Protein AF-A0A7V6X160-F1 (afdb_monomer_lite)

pLDDT: mean 87.07, std 15.04, range [53.88, 98.5]

Radius of gyration: 14.5 Å; chains: 1; bounding box: 30×11×42 Å

Secondary structure (DSSP, 8-state):
----EEEETTTHHHHHHTT-SEEE--TTTS---THHHHS--

Foldseek 3D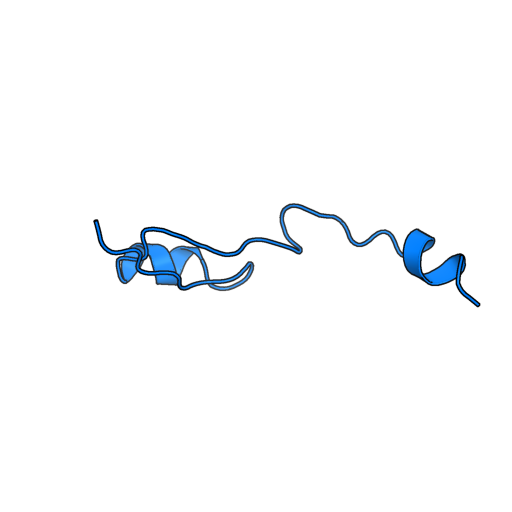i:
DDADEDEEQPCVVVVVVVPGPHYHYDCVVDPPDCVVVVPPD

Structure (mmCIF, N/CA/C/O backbone):
data_AF-A0A7V6X160-F1
#
_entry.id   AF-A0A7V6X160-F1
#
loop_
_atom_site.group_PDB
_atom_site.id
_ato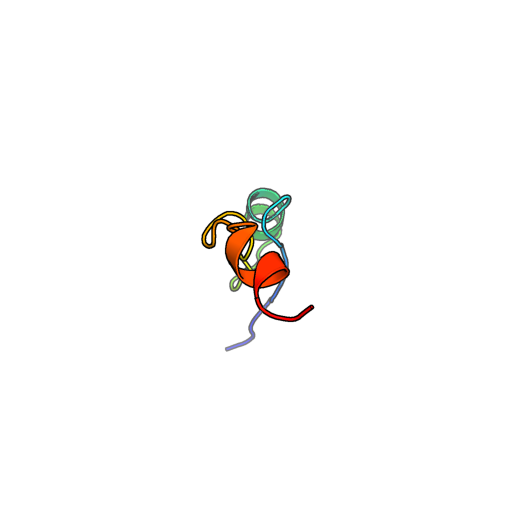m_site.type_symbol
_atom_site.label_atom_id
_atom_site.label_alt_id
_atom_site.label_comp_id
_atom_site.label_asym_id
_atom_site.label_entity_id
_atom_site.label_seq_id
_atom_site.pdbx_PDB_ins_code
_atom_site.Cartn_x
_atom_site.Cartn_y
_atom_site.Cartn_z
_atom_site.occupancy
_atom_site.B_iso_or_equiv
_atom_site.auth_seq_id
_atom_site.auth_comp_id
_atom_site.auth_asym_id
_atom_site.auth_atom_id
_atom_site.pdbx_PDB_model_num
ATOM 1 N N . MET A 1 1 ? -20.871 -2.859 4.703 1.00 69.88 1 MET A N 1
ATOM 2 C CA . MET A 1 1 ? -19.430 -3.044 4.963 1.00 69.88 1 MET A CA 1
ATOM 3 C C . MET A 1 1 ? -18.758 -1.894 4.253 1.00 69.88 1 MET A C 1
ATOM 5 O O . MET A 1 1 ? -18.850 -1.843 3.033 1.00 69.88 1 MET A O 1
ATOM 9 N N . ASP A 1 2 ? -18.217 -0.941 5.005 1.00 90.00 2 ASP A N 1
ATOM 10 C CA . ASP A 1 2 ? -17.653 0.279 4.428 1.00 90.00 2 ASP A CA 1
ATOM 11 C C . ASP A 1 2 ? -16.171 0.062 4.132 1.00 90.00 2 ASP A C 1
ATOM 13 O O . ASP A 1 2 ? -15.433 -0.464 4.969 1.00 90.00 2 ASP A O 1
ATOM 17 N N . PHE A 1 3 ? -15.739 0.425 2.925 1.00 95.44 3 PHE A N 1
ATOM 18 C CA . PHE A 1 3 ? -14.335 0.359 2.540 1.00 95.44 3 PHE A CA 1
ATOM 19 C C . PHE A 1 3 ? -13.664 1.711 2.768 1.00 95.44 3 PHE A C 1
ATOM 21 O O . PHE A 1 3 ? -14.043 2.713 2.164 1.00 95.44 3 PHE A O 1
ATOM 28 N N . LEU A 1 4 ? -12.626 1.719 3.597 1.00 97.00 4 LEU A N 1
ATOM 29 C CA . LEU A 1 4 ? -11.706 2.830 3.763 1.00 97.00 4 LEU A CA 1
ATOM 30 C C . LEU A 1 4 ? -10.505 2.603 2.839 1.00 97.00 4 LEU A C 1
ATOM 32 O O . LEU A 1 4 ? -9.540 1.923 3.194 1.00 97.00 4 LEU A O 1
ATOM 36 N N . SER A 1 5 ? -10.609 3.142 1.620 1.00 97.50 5 SER A N 1
ATOM 37 C CA . SER A 1 5 ? -9.575 3.015 0.591 1.00 97.50 5 SER A CA 1
ATOM 38 C C . SER A 1 5 ? -8.557 4.152 0.677 1.00 97.50 5 SER A C 1
ATOM 40 O O . SER A 1 5 ? -8.766 5.237 0.129 1.00 97.50 5 SER A O 1
ATOM 42 N N . MET A 1 6 ? -7.416 3.903 1.314 1.00 97.94 6 MET A N 1
ATOM 43 C CA . MET A 1 6 ? -6.323 4.870 1.482 1.00 97.94 6 MET A CA 1
ATOM 44 C C . MET A 1 6 ? -4.964 4.179 1.331 1.00 97.94 6 MET A C 1
ATOM 46 O O . MET A 1 6 ? -4.885 2.958 1.348 1.00 97.94 6 MET A O 1
ATOM 50 N N . GLY A 1 7 ? -3.897 4.953 1.142 1.00 98.06 7 GLY A N 1
ATOM 51 C CA . GLY A 1 7 ? -2.555 4.407 0.937 1.00 98.06 7 GLY A CA 1
ATOM 52 C C . GLY A 1 7 ? -2.275 3.939 -0.495 1.00 98.06 7 GLY A C 1
ATOM 53 O O . GLY A 1 7 ? -3.098 3.336 -1.191 1.00 98.06 7 GLY A O 1
ATOM 54 N N . MET A 1 8 ? -1.067 4.248 -0.933 1.00 98.06 8 MET A N 1
ATOM 55 C CA . MET A 1 8 ? -0.413 3.851 -2.167 1.00 98.06 8 MET A CA 1
ATOM 56 C C . MET A 1 8 ? 0.926 3.170 -1.846 1.00 98.06 8 MET A C 1
ATOM 58 O O . MET A 1 8 ? 1.294 2.976 -0.695 1.00 98.06 8 MET A O 1
ATOM 62 N N . THR A 1 9 ? 1.697 2.802 -2.872 1.00 96.81 9 THR A N 1
ATOM 63 C CA . THR A 1 9 ? 2.975 2.084 -2.714 1.00 96.81 9 THR A CA 1
ATOM 64 C C . THR A 1 9 ? 3.935 2.656 -1.656 1.00 96.81 9 THR A C 1
ATOM 66 O O . THR A 1 9 ? 4.671 1.878 -1.065 1.00 96.81 9 THR A O 1
ATOM 69 N N . ASN A 1 10 ? 3.955 3.970 -1.419 1.00 97.31 10 ASN A N 1
ATOM 70 C CA . ASN A 1 10 ? 4.943 4.592 -0.530 1.00 97.31 10 ASN A CA 1
ATOM 71 C C . ASN A 1 10 ? 4.434 4.855 0.901 1.00 97.31 10 ASN A C 1
ATOM 73 O O . ASN A 1 10 ? 5.225 5.276 1.735 1.00 97.31 10 ASN A O 1
ATOM 77 N N . ASP A 1 11 ? 3.143 4.674 1.173 1.00 97.94 11 ASP A N 1
ATOM 78 C CA . ASP A 1 11 ? 2.489 5.081 2.428 1.00 97.94 11 ASP A CA 1
ATOM 79 C C . ASP A 1 11 ? 1.410 4.079 2.884 1.00 97.94 11 ASP A C 1
ATOM 81 O O . ASP A 1 11 ? 0.582 4.386 3.741 1.00 97.94 11 ASP A O 1
ATOM 85 N N . PHE A 1 12 ? 1.407 2.861 2.329 1.00 97.94 12 PHE A N 1
ATOM 86 C CA . PHE A 1 12 ? 0.412 1.845 2.673 1.00 97.94 12 PHE A CA 1
ATOM 87 C C . PHE A 1 12 ? 0.512 1.369 4.128 1.00 97.94 12 PHE A C 1
ATOM 89 O O . PHE A 1 12 ? -0.512 1.016 4.699 1.00 97.94 12 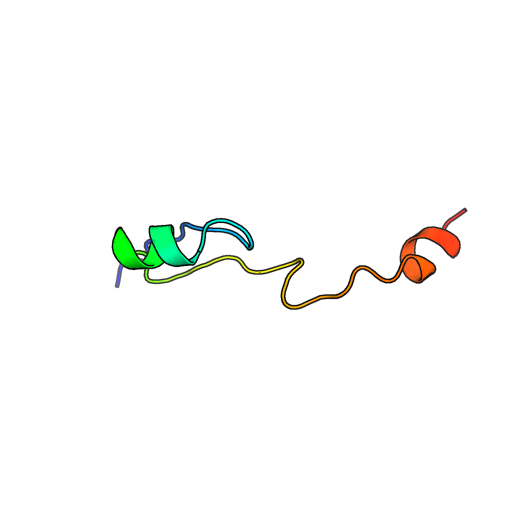PHE A O 1
ATOM 96 N N . GLU A 1 13 ? 1.705 1.372 4.729 1.00 98.31 13 GLU A N 1
ATOM 97 C CA . GLU A 1 13 ? 1.899 0.972 6.132 1.00 98.31 13 GLU A CA 1
ATOM 98 C C . GLU A 1 13 ? 1.187 1.946 7.076 1.00 98.31 13 GLU A C 1
ATOM 100 O O . GLU A 1 13 ? 0.330 1.528 7.849 1.00 98.31 13 GLU A O 1
ATOM 105 N N . VAL A 1 14 ? 1.425 3.252 6.906 1.00 98.38 14 VAL A N 1
ATOM 106 C CA . VAL A 1 14 ? 0.716 4.307 7.649 1.00 98.38 14 VAL A CA 1
ATOM 107 C C . VAL A 1 14 ? -0.789 4.230 7.395 1.00 98.38 14 VAL A C 1
ATOM 109 O O . VAL A 1 14 ? -1.582 4.346 8.320 1.00 98.38 14 VAL A O 1
ATOM 112 N N . ALA A 1 15 ? -1.222 3.976 6.155 1.00 98.25 15 ALA A N 1
ATOM 113 C CA . ALA A 1 15 ? -2.647 3.836 5.864 1.00 98.25 15 ALA A CA 1
ATOM 114 C C . ALA A 1 15 ? -3.301 2.679 6.640 1.00 98.25 15 ALA A C 1
ATOM 116 O O . ALA A 1 15 ? -4.443 2.818 7.073 1.00 98.25 15 ALA A O 1
ATOM 117 N N . VAL A 1 16 ? -2.597 1.558 6.830 1.00 97.81 16 VAL A N 1
ATOM 118 C CA . VAL A 1 16 ? -3.073 0.435 7.653 1.00 97.81 16 VAL A CA 1
ATOM 119 C C . VAL A 1 16 ? -3.121 0.823 9.133 1.00 97.81 16 VAL A C 1
ATOM 121 O O . VAL A 1 16 ? -4.114 0.520 9.793 1.00 97.81 16 VAL A O 1
ATOM 124 N N . GLU A 1 17 ? -2.106 1.527 9.640 1.00 98.50 17 GLU A N 1
ATOM 125 C CA . GLU A 1 17 ? -2.081 2.049 11.017 1.00 98.50 17 GLU A CA 1
ATOM 126 C C . GLU A 1 17 ? -3.249 3.016 11.293 1.00 98.50 17 GLU A C 1
ATOM 128 O O . GLU A 1 17 ? -3.851 2.969 12.365 1.00 98.50 17 GLU A O 1
ATOM 133 N N . GLU A 1 18 ? -3.644 3.808 10.294 1.00 98.00 18 GLU A N 1
ATOM 134 C CA . GLU A 1 18 ? -4.782 4.742 10.331 1.00 98.00 18 GLU A CA 1
ATOM 135 C C . GLU A 1 18 ? -6.143 4.079 10.003 1.00 98.00 18 GLU A C 1
ATOM 137 O O . GLU A 1 18 ? -7.171 4.751 9.888 1.00 98.00 18 GLU A O 1
ATOM 142 N N . GLY A 1 19 ? -6.182 2.749 9.849 1.00 97.69 19 GLY A N 1
ATOM 143 C CA . GLY A 1 19 ? -7.420 1.969 9.748 1.00 97.69 19 GLY A CA 1
ATOM 144 C C . GLY A 1 19 ? -7.909 1.639 8.334 1.00 97.69 19 GLY A C 1
ATOM 145 O O . GLY A 1 19 ? -9.050 1.194 8.176 1.00 97.69 19 GLY A O 1
ATOM 146 N N . ALA A 1 20 ? -7.093 1.819 7.291 1.00 98.12 20 ALA A N 1
ATOM 147 C CA . ALA A 1 20 ? -7.465 1.418 5.936 1.00 98.12 20 ALA A CA 1
ATOM 148 C C . ALA A 1 20 ? -7.725 -0.095 5.844 1.00 98.12 20 ALA A C 1
ATOM 150 O O . ALA A 1 20 ? -6.917 -0.918 6.271 1.00 98.12 20 ALA A O 1
ATOM 151 N N . ASN A 1 21 ? -8.837 -0.466 5.207 1.00 97.69 21 ASN A N 1
ATOM 152 C CA . ASN A 1 21 ? -9.176 -1.863 4.902 1.00 97.69 21 ASN A CA 1
ATOM 153 C C . ASN A 1 21 ? -9.050 -2.188 3.402 1.00 97.69 21 ASN A C 1
ATOM 155 O O . ASN A 1 21 ? -9.388 -3.289 2.965 1.00 97.69 21 ASN A O 1
ATOM 159 N N . MET A 1 22 ? -8.551 -1.232 2.614 1.00 98.00 22 MET A N 1
ATOM 160 C CA . MET A 1 22 ? -8.195 -1.391 1.209 1.00 98.00 22 MET A CA 1
ATOM 161 C C . MET A 1 22 ? -7.056 -0.424 0.848 1.00 98.00 22 MET A C 1
ATOM 163 O O . MET A 1 22 ? -7.190 0.780 1.043 1.00 98.00 22 MET A O 1
ATOM 167 N N . VAL A 1 23 ? -5.966 -0.931 0.262 1.00 98.00 23 VAL A N 1
ATOM 168 C CA . VAL A 1 23 ? -4.804 -0.132 -0.188 1.00 98.00 23 VAL A CA 1
ATOM 169 C C . VAL A 1 23 ? -4.576 -0.279 -1.695 1.00 98.00 23 VAL A C 1
ATOM 171 O O . VAL A 1 23 ? -5.008 -1.260 -2.302 1.00 98.00 23 VAL A O 1
ATOM 174 N N . ARG A 1 24 ? -3.894 0.686 -2.328 1.00 97.62 24 ARG A N 1
ATOM 175 C CA . ARG A 1 24 ? -3.669 0.709 -3.789 1.00 97.62 24 ARG A CA 1
ATOM 176 C C . ARG A 1 24 ? -2.188 0.557 -4.140 1.00 97.62 24 ARG A C 1
ATOM 178 O O . ARG A 1 24 ? -1.453 1.540 -4.210 1.00 97.62 24 ARG A O 1
ATOM 185 N N . ILE A 1 25 ? -1.734 -0.665 -4.414 1.00 96.81 25 ILE A N 1
ATOM 186 C CA . ILE A 1 25 ? -0.315 -0.937 -4.699 1.00 96.81 25 ILE A CA 1
ATOM 187 C C . ILE A 1 25 ? -0.086 -1.157 -6.196 1.00 96.81 25 ILE A C 1
ATOM 189 O O . ILE A 1 25 ? -0.589 -2.109 -6.780 1.00 96.81 25 ILE A O 1
ATOM 193 N N . GLY A 1 26 ? 0.701 -0.268 -6.808 1.00 93.50 26 GLY A N 1
ATOM 194 C CA 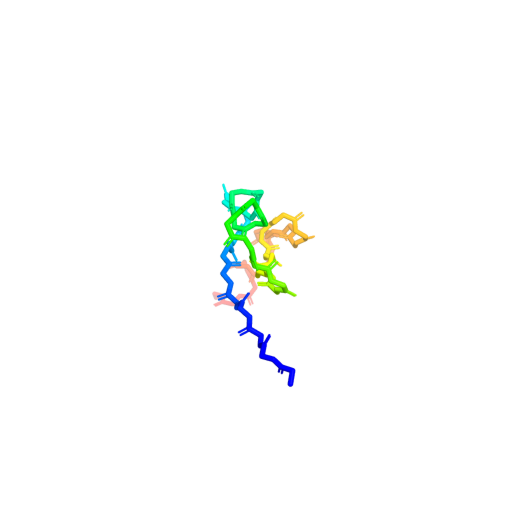. GLY A 1 26 ? 1.096 -0.362 -8.215 1.00 93.50 26 GLY A CA 1
ATOM 195 C C . GLY A 1 26 ? 2.569 -0.725 -8.361 1.00 93.50 26 GLY A C 1
ATOM 196 O O . GLY A 1 26 ? 2.915 -1.885 -8.548 1.00 93.50 26 GLY A O 1
ATOM 197 N N . ARG A 1 27 ? 3.448 0.279 -8.235 1.00 90.81 27 ARG A N 1
ATOM 198 C CA . ARG A 1 27 ? 4.890 0.182 -8.549 1.00 90.81 27 ARG A CA 1
ATOM 199 C C . ARG A 1 27 ? 5.665 -0.863 -7.737 1.00 90.81 27 ARG A C 1
ATOM 201 O O . ARG A 1 27 ? 6.687 -1.337 -8.209 1.00 90.81 27 ARG A O 1
ATOM 208 N N . ALA A 1 28 ? 5.212 -1.201 -6.529 1.00 91.44 28 ALA A N 1
ATOM 209 C CA . ALA A 1 28 ? 5.853 -2.256 -5.735 1.00 91.44 28 ALA A CA 1
ATOM 210 C C . ALA A 1 28 ? 5.483 -3.672 -6.203 1.00 91.44 28 ALA A C 1
ATOM 212 O O . ALA A 1 28 ? 6.233 -4.602 -5.939 1.00 91.44 28 ALA A O 1
ATOM 213 N N . ILE A 1 29 ? 4.354 -3.836 -6.901 1.00 93.19 29 ILE A N 1
ATOM 214 C CA . ILE A 1 29 ? 3.934 -5.119 -7.483 1.00 93.19 29 ILE A CA 1
ATOM 215 C C . ILE A 1 29 ? 4.420 -5.218 -8.928 1.00 93.19 29 ILE A C 1
ATOM 217 O O . ILE A 1 29 ? 4.980 -6.230 -9.342 1.00 93.19 29 ILE A O 1
ATOM 221 N N . PHE A 1 30 ? 4.215 -4.156 -9.704 1.00 89.00 30 PHE A N 1
ATOM 222 C CA . PHE A 1 30 ? 4.550 -4.117 -11.117 1.00 89.00 30 PHE A CA 1
ATOM 223 C C . PHE A 1 30 ? 5.857 -3.364 -11.324 1.00 89.00 30 PHE A C 1
ATOM 225 O O . PHE A 1 30 ? 5.926 -2.146 -11.144 1.00 89.00 30 PHE A O 1
ATOM 232 N N . ASN A 1 31 ? 6.883 -4.088 -11.764 1.00 78.06 31 ASN A N 1
ATOM 233 C CA . ASN A 1 31 ? 8.085 -3.468 -12.296 1.00 78.06 31 ASN A CA 1
ATOM 234 C C . ASN A 1 31 ? 7.705 -2.733 -13.590 1.00 78.06 31 ASN A C 1
ATOM 236 O O . ASN A 1 31 ? 7.237 -3.358 -14.542 1.00 78.06 31 ASN A O 1
ATOM 240 N N . THR A 1 32 ? 7.867 -1.409 -13.634 1.00 71.31 32 THR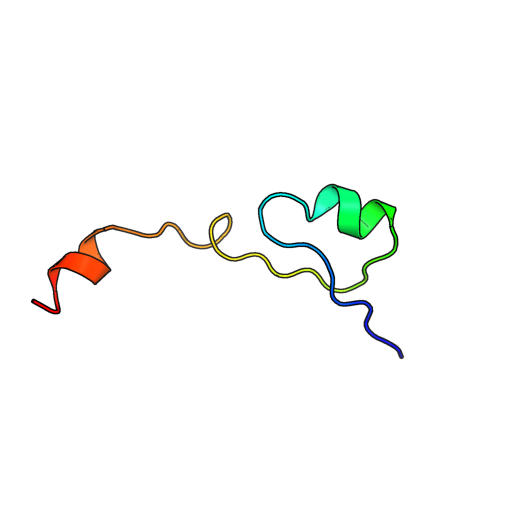 A N 1
ATOM 241 C CA . THR A 1 32 ? 7.700 -0.651 -14.877 1.00 71.31 32 THR A CA 1
ATOM 242 C C . THR A 1 32 ? 8.905 -0.936 -15.763 1.00 71.31 32 THR A C 1
ATOM 244 O O . THR A 1 32 ? 9.861 -0.159 -15.796 1.00 71.31 32 THR A O 1
ATOM 247 N N . THR A 1 33 ? 8.906 -2.068 -16.464 1.00 68.62 33 THR A N 1
ATOM 248 C CA . THR A 1 33 ? 9.909 -2.313 -17.494 1.00 68.62 33 THR A CA 1
ATOM 249 C C . THR A 1 33 ? 9.798 -1.198 -18.529 1.00 68.62 33 THR A C 1
ATOM 251 O O . THR A 1 33 ? 8.747 -0.962 -19.128 1.00 68.62 33 THR A O 1
ATOM 254 N N . GLN A 1 34 ? 10.911 -0.498 -18.751 1.00 61.78 34 GLN A N 1
ATOM 255 C CA . GLN A 1 34 ? 11.029 0.575 -19.745 1.00 61.78 34 GLN A CA 1
ATOM 256 C C . GLN A 1 34 ? 10.687 0.097 -21.168 1.00 61.78 34 GLN A C 1
ATOM 258 O O . GLN A 1 34 ? 10.473 0.915 -22.057 1.00 61.78 34 GLN A O 1
ATOM 263 N N . GLU A 1 35 ? 10.623 -1.217 -21.380 1.00 61.62 35 GLU A N 1
ATOM 264 C CA . GLU A 1 35 ? 10.247 -1.866 -22.633 1.00 61.62 35 GLU A CA 1
ATOM 265 C C . GLU A 1 35 ? 8.857 -1.448 -23.126 1.00 61.62 35 GLU A C 1
ATOM 267 O O . GLU A 1 35 ? 8.715 -1.147 -24.307 1.00 61.62 35 GLU A O 1
ATOM 272 N N . TRP A 1 36 ? 7.860 -1.291 -22.242 1.00 62.81 36 TRP A N 1
ATOM 273 C CA . TRP A 1 36 ? 6.521 -0.850 -22.667 1.00 62.81 36 TRP A CA 1
ATOM 274 C C . TRP A 1 36 ? 6.528 0.578 -23.233 1.00 62.81 36 TRP A C 1
ATOM 276 O O . TRP A 1 36 ? 5.782 0.906 -24.151 1.00 62.81 36 TRP A O 1
ATOM 286 N N . ARG A 1 37 ? 7.429 1.436 -22.732 1.00 62.25 37 ARG A N 1
ATOM 287 C CA . ARG A 1 37 ? 7.595 2.812 -23.228 1.00 62.25 37 ARG A CA 1
ATOM 288 C C . ARG A 1 37 ? 8.340 2.879 -24.564 1.00 62.25 37 ARG A C 1
ATOM 290 O O . ARG A 1 37 ? 8.276 3.913 -25.216 1.00 62.25 37 ARG A O 1
ATOM 297 N N . LYS A 1 38 ? 9.053 1.820 -24.964 1.00 64.62 38 LYS A N 1
ATOM 298 C CA . LYS A 1 38 ? 9.871 1.793 -26.190 1.00 64.62 38 LYS A CA 1
ATOM 299 C C . LYS A 1 38 ? 9.119 1.308 -27.436 1.00 64.62 38 LYS A C 1
ATOM 301 O O . LYS A 1 38 ? 9.642 1.483 -28.526 1.00 64.62 38 LYS A O 1
ATOM 306 N N . GLY A 1 39 ? 7.929 0.719 -27.293 1.00 60.88 39 GLY A N 1
ATOM 307 C CA . GLY A 1 39 ? 7.168 0.128 -28.408 1.00 60.88 39 GLY A CA 1
ATOM 308 C C . GLY A 1 39 ? 6.046 0.988 -29.003 1.00 60.88 39 GLY A C 1
ATOM 309 O O . GLY A 1 39 ? 5.370 0.520 -29.909 1.00 60.88 39 GLY A O 1
ATOM 310 N N . ASN A 1 40 ? 5.830 2.208 -28.501 1.00 59.03 40 ASN A N 1
ATOM 311 C CA . ASN A 1 40 ? 4.745 3.106 -28.934 1.00 59.03 40 ASN A CA 1
ATOM 312 C C . ASN A 1 40 ? 5.271 4.464 -29.448 1.00 59.03 40 ASN A C 1
ATOM 314 O O . ASN A 1 40 ? 4.617 5.490 -29.254 1.00 59.03 40 ASN A O 1
ATOM 318 N N . GLY A 1 41 ? 6.474 4.475 -30.028 1.00 53.88 41 GLY A N 1
ATO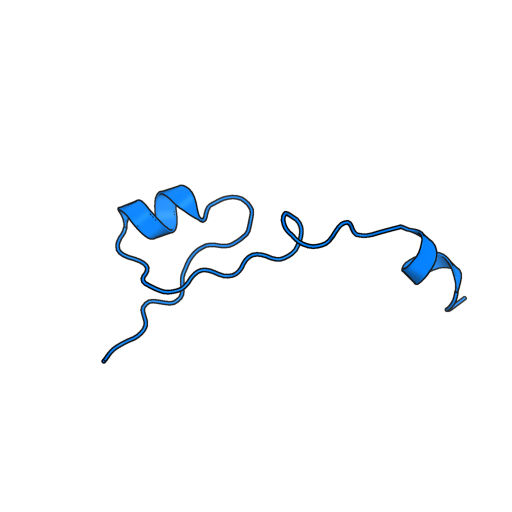M 319 C CA . GLY A 1 41 ? 7.077 5.634 -30.696 1.00 53.88 41 GLY A CA 1
ATOM 320 C C . GLY A 1 41 ? 7.198 5.399 -32.189 1.00 53.88 41 GLY A C 1
ATOM 321 O O . GLY A 1 41 ? 7.569 4.261 -32.552 1.00 53.88 41 GLY A O 1
#

Sequence (41 aa):
MDFLSMGMTNDFEVAVEEGANMVRIGRAIFNTTQEWRKGNG